Protein AF-A0A7K1A2J9-F1 (afdb_monomer_lite)

Radius of gyration: 20.92 Å; chains: 1; bounding box: 51×33×41 Å

pLDDT: mean 82.87, std 16.27, range [38.88, 98.75]

Structure (mmCIF, N/CA/C/O backbone):
data_AF-A0A7K1A2J9-F1
#
_entry.id   AF-A0A7K1A2J9-F1
#
loop_
_atom_site.group_PDB
_atom_site.id
_atom_site.type_symbol
_atom_site.label_atom_id
_atom_site.label_alt_id
_atom_site.label_comp_id
_atom_site.label_asym_id
_ato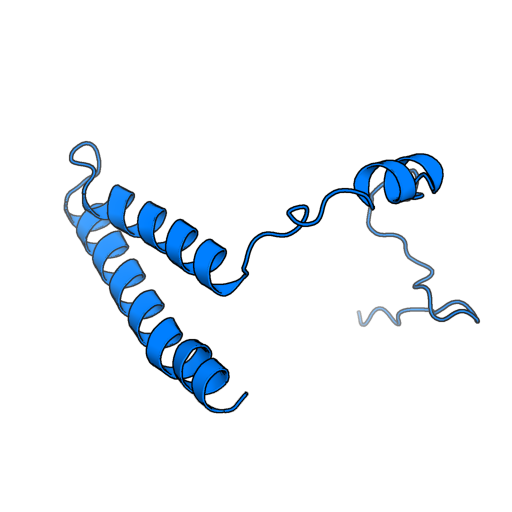m_site.label_entity_id
_atom_site.label_seq_id
_atom_site.pdbx_PDB_ins_code
_atom_site.Cartn_x
_atom_site.Cartn_y
_atom_site.Cartn_z
_atom_site.occupancy
_atom_site.B_iso_or_equiv
_atom_site.auth_seq_id
_atom_site.auth_comp_id
_atom_site.auth_asym_id
_atom_site.auth_atom_id
_atom_site.pdbx_PDB_model_num
ATOM 1 N N . MET A 1 1 ? 32.789 9.045 11.241 1.00 38.88 1 MET A N 1
ATOM 2 C CA . MET A 1 1 ? 33.680 8.302 10.332 1.00 38.88 1 MET A CA 1
ATOM 3 C C . MET A 1 1 ? 33.019 8.310 8.974 1.00 38.88 1 MET A C 1
ATOM 5 O O . MET A 1 1 ? 31.962 7.713 8.841 1.00 38.88 1 MET A O 1
ATOM 9 N N . SER A 1 2 ? 33.564 9.072 8.032 1.00 42.12 2 SER A N 1
ATOM 10 C CA . SER A 1 2 ? 33.125 9.049 6.637 1.00 42.12 2 SER A CA 1
ATOM 11 C C . SER A 1 2 ? 33.833 7.873 5.969 1.00 42.12 2 SER A C 1
ATOM 13 O O . SER A 1 2 ? 35.060 7.846 5.987 1.00 42.12 2 SER A O 1
ATOM 15 N N . ALA A 1 3 ? 33.092 6.885 5.472 1.00 50.06 3 ALA A N 1
ATOM 16 C CA . ALA A 1 3 ? 33.666 5.831 4.643 1.00 50.06 3 ALA A CA 1
ATOM 17 C C . ALA A 1 3 ? 33.801 6.384 3.217 1.00 50.06 3 ALA A C 1
ATOM 19 O O . ALA A 1 3 ? 32.799 6.746 2.598 1.00 50.06 3 ALA A O 1
ATOM 20 N N . GLU A 1 4 ? 35.033 6.535 2.730 1.00 54.12 4 GLU A N 1
ATOM 21 C CA . GLU A 1 4 ? 35.288 6.790 1.312 1.00 54.12 4 GLU A CA 1
ATOM 22 C C . GLU A 1 4 ? 35.052 5.484 0.553 1.00 54.12 4 GLU A C 1
ATOM 24 O O . GLU A 1 4 ? 35.711 4.481 0.812 1.00 54.12 4 GLU A O 1
ATOM 29 N N . ILE A 1 5 ? 34.084 5.489 -0.364 1.00 57.06 5 ILE A N 1
ATOM 30 C CA . ILE A 1 5 ? 33.822 4.349 -1.244 1.00 57.06 5 ILE A CA 1
ATOM 31 C C . ILE A 1 5 ? 34.971 4.287 -2.251 1.00 57.06 5 ILE A C 1
ATOM 33 O O . ILE A 1 5 ? 35.056 5.123 -3.153 1.00 57.06 5 ILE A O 1
ATOM 37 N N . VAL A 1 6 ? 35.859 3.309 -2.088 1.00 55.00 6 VAL A N 1
ATOM 38 C CA . VAL A 1 6 ? 36.894 2.998 -3.076 1.00 55.00 6 VAL A CA 1
ATOM 39 C C . VAL A 1 6 ? 36.215 2.297 -4.254 1.00 55.00 6 VAL A C 1
ATOM 41 O O . VAL A 1 6 ? 35.581 1.253 -4.097 1.00 55.00 6 VAL A O 1
ATOM 44 N N . LEU A 1 7 ? 36.282 2.919 -5.431 1.00 54.19 7 LEU A N 1
ATOM 45 C CA . LEU A 1 7 ? 35.766 2.361 -6.679 1.00 54.19 7 LEU A CA 1
ATOM 46 C C . LEU A 1 7 ? 36.914 1.693 -7.445 1.00 54.19 7 LEU A C 1
ATOM 48 O O . LEU A 1 7 ? 37.969 2.301 -7.630 1.00 54.19 7 LEU A O 1
ATOM 52 N N . SER A 1 8 ? 36.675 0.477 -7.934 1.00 60.56 8 SER A N 1
ATOM 53 C CA . SER A 1 8 ? 37.529 -0.199 -8.917 1.00 60.56 8 SER A CA 1
ATOM 54 C C . SER A 1 8 ? 37.604 0.615 -10.227 1.00 60.56 8 SER A C 1
ATOM 56 O O . SER A 1 8 ? 36.676 1.381 -10.513 1.00 60.56 8 SER A O 1
ATOM 58 N N . PRO A 1 9 ? 38.659 0.468 -11.058 1.00 63.75 9 PRO A N 1
ATOM 59 C CA . PRO A 1 9 ? 38.780 1.113 -12.376 1.00 63.75 9 PRO A CA 1
ATOM 60 C C . PRO A 1 9 ? 37.563 0.949 -13.307 1.00 63.75 9 PRO A C 1
ATOM 62 O O . PRO A 1 9 ? 37.347 1.809 -14.158 1.00 63.75 9 PRO A O 1
ATOM 65 N N . ASP A 1 10 ? 36.744 -0.088 -13.109 1.00 71.69 10 ASP A N 1
ATOM 66 C CA . ASP A 1 10 ? 35.504 -0.326 -13.867 1.00 71.69 10 ASP A CA 1
ATOM 67 C C . ASP A 1 10 ? 34.249 0.301 -13.217 1.00 71.69 10 ASP A C 1
ATOM 69 O O . ASP A 1 10 ? 33.122 0.073 -13.656 1.00 71.69 10 ASP A O 1
ATOM 73 N N . GLY A 1 11 ? 34.415 1.097 -12.155 1.00 61.03 11 GLY A N 1
ATOM 74 C CA . GLY A 1 11 ? 33.331 1.799 -11.457 1.00 61.03 11 GLY A CA 1
ATOM 75 C C . GLY A 1 11 ? 32.519 0.934 -10.487 1.00 61.03 11 GLY A C 1
ATOM 76 O O . GLY A 1 11 ? 31.486 1.383 -9.990 1.00 61.03 11 GLY A O 1
ATOM 77 N N . VAL A 1 12 ? 32.970 -0.289 -10.205 1.00 60.72 12 VAL A N 1
ATOM 78 C CA . VAL A 1 12 ? 32.333 -1.195 -9.239 1.00 60.72 12 VAL A CA 1
ATOM 79 C C . VAL A 1 12 ? 32.861 -0.887 -7.828 1.00 60.72 12 VAL A C 1
ATOM 81 O O . VAL A 1 12 ? 34.081 -0.813 -7.660 1.00 60.72 12 VAL A O 1
ATOM 84 N N . PRO A 1 13 ? 31.993 -0.690 -6.816 1.00 57.25 13 PRO A N 1
ATOM 85 C CA . PRO A 1 13 ? 32.420 -0.544 -5.423 1.00 57.25 13 PRO A CA 1
ATOM 86 C C . PRO A 1 13 ? 33.247 -1.752 -4.966 1.00 57.25 13 PRO A C 1
ATOM 88 O O . PRO A 1 13 ? 32.827 -2.887 -5.184 1.00 57.25 13 PRO A O 1
ATOM 91 N N . GLU A 1 14 ? 34.407 -1.517 -4.344 1.00 56.94 14 GLU A N 1
ATOM 92 C CA . GLU A 1 14 ? 35.260 -2.604 -3.833 1.00 56.94 14 GLU A CA 1
ATOM 93 C C . GLU A 1 14 ? 34.682 -3.291 -2.589 1.00 56.94 14 GLU A C 1
ATOM 95 O O . GLU A 1 14 ? 35.020 -4.443 -2.328 1.00 56.94 14 GLU A O 1
ATOM 100 N N . GLU A 1 15 ? 33.793 -2.627 -1.845 1.00 57.78 15 GLU A N 1
ATOM 101 C CA . GLU A 1 15 ? 33.027 -3.264 -0.772 1.00 57.78 15 GLU A CA 1
ATOM 102 C C . GLU A 1 15 ? 31.754 -3.898 -1.358 1.00 57.78 15 GLU A C 1
ATOM 104 O O . GLU A 1 15 ? 30.808 -3.175 -1.703 1.00 57.78 15 GLU A O 1
ATOM 109 N N . PRO A 1 16 ? 31.700 -5.236 -1.510 1.00 56.09 16 PRO A N 1
ATOM 110 C CA . PRO A 1 16 ? 30.477 -5.907 -1.903 1.00 56.09 16 PRO A CA 1
ATOM 111 C C . PRO A 1 16 ? 29.440 -5.697 -0.798 1.00 56.09 16 PRO A C 1
ATOM 113 O O . PRO A 1 16 ? 29.751 -5.718 0.391 1.00 56.09 16 PRO A O 1
ATOM 116 N N . PHE A 1 17 ? 28.176 -5.525 -1.182 1.00 59.38 17 PHE A N 1
ATOM 117 C CA . PHE A 1 17 ? 27.069 -5.784 -0.263 1.00 59.38 17 PHE A CA 1
ATOM 118 C C . PHE A 1 17 ? 27.313 -7.142 0.429 1.00 59.38 17 PHE A C 1
ATOM 120 O O . PHE A 1 17 ? 27.818 -8.040 -0.240 1.00 59.38 17 PHE A O 1
ATOM 127 N N . ASP A 1 18 ? 26.953 -7.276 1.714 1.00 61.59 18 ASP A N 1
ATOM 128 C CA . ASP A 1 18 ? 27.174 -8.404 2.663 1.00 61.59 18 ASP A CA 1
ATOM 129 C C . ASP A 1 18 ? 26.615 -9.793 2.227 1.00 61.59 18 ASP A C 1
ATOM 131 O O . ASP A 1 18 ? 26.177 -10.620 3.027 1.00 61.59 18 ASP A O 1
ATOM 135 N N . VAL A 1 19 ? 26.568 -10.066 0.929 1.00 61.50 19 VAL A N 1
ATOM 136 C CA . VAL A 1 19 ? 26.151 -11.309 0.296 1.00 61.50 19 VAL A CA 1
ATOM 137 C C . VAL A 1 19 ? 27.428 -11.996 -0.186 1.00 61.50 19 VAL A C 1
ATOM 139 O O . VAL A 1 19 ? 27.899 -11.757 -1.295 1.00 61.50 19 VAL A O 1
ATOM 142 N N . GLU A 1 20 ? 28.032 -12.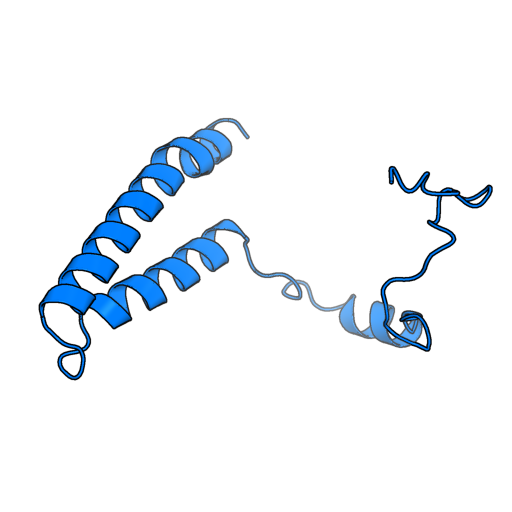806 0.682 1.00 66.06 20 GLU A N 1
ATOM 143 C CA . GLU A 1 20 ? 29.146 -13.687 0.321 1.00 66.06 20 GLU A CA 1
ATOM 144 C C . GLU A 1 20 ? 28.605 -15.069 -0.085 1.00 66.06 20 GLU A C 1
ATOM 146 O O . GLU A 1 20 ? 27.926 -15.717 0.721 1.00 66.06 20 GLU A O 1
ATOM 151 N N . PRO A 1 21 ? 28.906 -15.570 -1.299 1.00 67.12 21 PRO A N 1
ATOM 152 C CA . PRO A 1 21 ? 29.640 -14.928 -2.396 1.00 67.12 21 PRO A CA 1
ATOM 153 C C . PRO A 1 21 ? 28.784 -13.902 -3.173 1.00 67.12 21 PRO A C 1
ATOM 155 O O . PRO A 1 21 ? 27.554 -14.024 -3.183 1.00 67.12 21 PRO A O 1
ATOM 158 N N . PRO A 1 22 ? 29.416 -12.926 -3.861 1.00 68.56 22 PRO A N 1
ATOM 159 C CA . PRO A 1 22 ? 28.705 -11.912 -4.635 1.00 68.56 22 PRO A CA 1
ATOM 160 C C . PRO A 1 22 ? 27.776 -12.574 -5.651 1.00 68.56 22 PRO A C 1
ATOM 162 O O . PRO A 1 22 ? 28.142 -13.560 -6.294 1.00 68.56 22 PRO A O 1
ATOM 165 N N . TYR A 1 23 ? 26.571 -12.025 -5.809 1.00 78.44 23 TYR A N 1
ATOM 166 C CA . TYR A 1 23 ? 25.644 -12.497 -6.831 1.00 78.44 23 TYR A CA 1
ATOM 167 C C . TYR A 1 23 ? 26.271 -12.298 -8.216 1.00 78.44 23 TYR A C 1
ATOM 169 O O . TYR A 1 23 ? 26.384 -11.175 -8.704 1.00 78.44 23 TYR A O 1
ATOM 177 N N . VAL A 1 24 ? 26.675 -13.404 -8.839 1.00 80.00 24 VAL A N 1
ATOM 178 C CA . VAL A 1 24 ? 27.098 -13.459 -10.237 1.00 80.00 24 VAL A CA 1
ATOM 179 C C . VAL A 1 24 ? 25.888 -13.943 -11.034 1.00 80.00 24 VAL A C 1
ATOM 181 O O . VAL A 1 24 ? 25.460 -15.083 -10.831 1.00 80.00 24 VAL A O 1
ATOM 184 N N . PRO A 1 25 ? 25.289 -13.099 -11.894 1.00 78.50 25 PRO A N 1
ATOM 185 C CA . PRO A 1 25 ? 24.201 -13.538 -12.751 1.00 78.50 25 PRO A CA 1
ATOM 18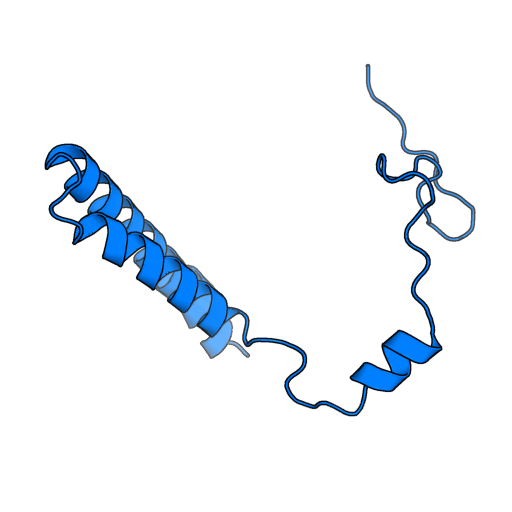6 C C . PRO A 1 25 ? 24.686 -14.663 -13.668 1.00 78.50 25 PRO A C 1
ATOM 188 O O . PRO A 1 25 ? 25.736 -14.550 -14.292 1.00 78.50 25 PRO A O 1
ATOM 191 N N . ASP A 1 26 ? 23.913 -15.740 -13.764 1.00 87.81 26 ASP A N 1
ATOM 192 C CA . ASP A 1 26 ? 24.121 -16.746 -14.800 1.00 87.81 26 ASP A CA 1
ATOM 193 C C . ASP A 1 26 ? 23.575 -16.205 -16.129 1.00 87.81 26 ASP A C 1
ATOM 195 O O . ASP A 1 26 ? 22.364 -16.022 -16.287 1.00 87.81 26 ASP A O 1
ATOM 199 N N . ASP A 1 27 ? 24.467 -15.950 -17.086 1.00 85.94 27 ASP A N 1
ATOM 200 C CA . ASP A 1 27 ? 24.117 -15.449 -18.418 1.00 85.94 27 ASP A CA 1
ATOM 201 C C . ASP A 1 27 ? 23.108 -16.362 -19.131 1.00 85.94 27 ASP A C 1
ATOM 203 O O . ASP A 1 27 ? 22.215 -15.880 -19.835 1.00 85.94 27 ASP A O 1
ATOM 207 N N . ALA A 1 28 ? 23.187 -17.681 -18.914 1.00 86.62 28 ALA A N 1
ATOM 208 C CA . ALA A 1 28 ? 22.232 -18.624 -19.485 1.00 86.62 28 ALA A CA 1
ATOM 209 C C . ALA A 1 28 ? 20.840 -18.468 -18.853 1.00 86.62 28 ALA A C 1
ATOM 211 O O . ALA A 1 28 ? 19.828 -18.533 -19.556 1.00 86.62 28 ALA A O 1
ATOM 212 N N . ALA A 1 29 ? 20.775 -18.210 -17.544 1.00 84.25 29 ALA A N 1
ATOM 213 C CA . ALA A 1 29 ? 19.529 -17.921 -16.844 1.00 84.25 29 ALA A CA 1
ATOM 214 C C . ALA A 1 29 ? 18.918 -16.579 -17.281 1.00 84.25 29 ALA A C 1
ATOM 216 O O . ALA A 1 29 ? 17.701 -16.502 -17.472 1.00 84.25 29 ALA A O 1
ATOM 217 N N . LEU A 1 30 ? 19.740 -15.544 -17.499 1.00 83.62 30 LEU A N 1
ATOM 218 C CA . LEU A 1 30 ? 19.288 -14.247 -18.019 1.00 83.62 30 LEU A CA 1
ATOM 219 C C . LEU A 1 30 ? 18.720 -14.371 -19.439 1.00 83.62 30 LEU A C 1
ATOM 221 O O . LEU A 1 30 ? 17.612 -13.899 -19.702 1.00 83.62 30 LEU A O 1
ATOM 225 N N . ALA A 1 31 ? 19.416 -15.077 -20.332 1.00 86.56 31 ALA A N 1
ATOM 226 C CA . ALA A 1 31 ? 18.930 -15.345 -21.685 1.00 86.56 31 ALA A CA 1
ATOM 227 C C . ALA A 1 31 ? 17.636 -16.183 -21.677 1.00 86.56 31 ALA A C 1
ATOM 229 O O . ALA A 1 31 ? 16.727 -15.960 -22.480 1.00 86.56 31 ALA A O 1
ATOM 230 N N . ALA A 1 32 ? 17.506 -17.129 -20.739 1.00 86.75 32 ALA A N 1
ATOM 231 C CA . ALA A 1 32 ? 16.321 -17.976 -20.619 1.00 86.75 32 ALA A CA 1
ATOM 232 C C . ALA A 1 32 ? 15.059 -17.197 -20.229 1.00 86.75 32 ALA A C 1
ATOM 234 O O . ALA A 1 32 ? 13.959 -17.581 -20.646 1.00 86.75 32 ALA A O 1
ATOM 235 N N . VAL A 1 33 ? 15.201 -16.119 -19.451 1.00 84.44 33 VAL A N 1
ATOM 236 C CA . VAL A 1 33 ? 14.084 -15.214 -19.171 1.00 84.44 33 VAL A CA 1
ATOM 237 C C . VAL A 1 33 ? 13.868 -14.212 -20.305 1.00 84.44 33 VAL A C 1
ATOM 239 O O . VAL A 1 33 ? 12.751 -13.730 -20.463 1.00 84.44 33 VAL A O 1
ATOM 242 N N . GLU A 1 34 ? 14.869 -13.956 -21.154 1.00 86.00 34 GLU A N 1
ATOM 243 C CA . GLU A 1 34 ? 14.810 -12.917 -22.187 1.00 86.00 34 GLU A CA 1
ATOM 244 C C . GLU A 1 34 ? 13.653 -13.037 -23.178 1.00 86.00 34 GLU A C 1
ATOM 246 O O . GLU A 1 34 ? 13.075 -12.041 -23.609 1.00 86.00 34 GLU A O 1
ATOM 251 N N . LYS A 1 35 ? 13.239 -14.270 -23.443 1.00 86.06 35 LYS A N 1
ATOM 252 C CA . LYS A 1 35 ? 12.112 -14.595 -24.318 1.00 86.06 35 LYS A CA 1
ATOM 253 C C . LYS A 1 35 ? 10.730 -14.180 -23.796 1.00 86.06 35 LYS A C 1
ATOM 255 O O . LYS A 1 35 ? 9.768 -14.290 -24.549 1.00 86.06 35 LYS A O 1
ATOM 260 N N . TYR A 1 36 ? 10.593 -13.819 -22.520 1.00 87.44 36 TYR A N 1
ATOM 261 C CA . TYR A 1 36 ? 9.304 -13.428 -21.950 1.00 87.44 36 TYR A CA 1
ATOM 262 C C . TYR A 1 36 ? 9.138 -11.907 -22.048 1.00 87.44 36 TYR A C 1
ATOM 264 O O . TYR A 1 36 ? 9.973 -11.146 -21.556 1.00 87.44 36 TYR A O 1
ATOM 272 N N . ASP A 1 37 ? 8.054 -11.454 -22.666 1.00 83.62 37 ASP A N 1
ATOM 273 C CA . ASP A 1 37 ? 7.756 -10.022 -22.794 1.00 83.62 37 ASP A CA 1
ATOM 274 C C . ASP A 1 37 ? 7.200 -9.423 -21.485 1.00 83.62 37 ASP A C 1
ATOM 276 O O . ASP A 1 37 ? 7.278 -8.218 -21.257 1.00 83.62 37 ASP A O 1
ATOM 280 N N . ASP A 1 38 ? 6.688 -10.263 -20.582 1.00 85.75 38 ASP A N 1
ATOM 281 C CA . ASP A 1 38 ? 6.012 -9.913 -19.327 1.00 85.75 38 ASP A CA 1
ATOM 282 C C . ASP A 1 38 ? 6.871 -10.144 -18.069 1.00 85.75 38 ASP A C 1
ATOM 284 O O . ASP A 1 38 ? 6.360 -10.232 -16.952 1.00 85.75 38 ASP A O 1
ATOM 288 N N . ARG A 1 39 ? 8.200 -10.194 -18.222 1.00 86.69 39 ARG A N 1
ATOM 289 C CA . ARG A 1 39 ? 9.142 -10.345 -17.092 1.00 86.69 39 ARG A CA 1
ATOM 290 C C . ARG A 1 39 ? 9.051 -9.239 -16.051 1.00 86.69 39 ARG A C 1
ATOM 292 O O . ARG A 1 39 ? 9.452 -9.440 -14.906 1.00 86.69 39 ARG A O 1
ATOM 299 N N . PHE A 1 40 ? 8.613 -8.057 -16.471 1.00 87.44 40 PHE A N 1
ATOM 300 C CA . PHE A 1 40 ? 8.542 -6.875 -15.630 1.00 87.44 40 PHE A CA 1
ATOM 301 C C . PHE A 1 40 ? 7.094 -6.451 -15.464 1.00 87.44 40 PHE A C 1
ATOM 303 O O . PHE A 1 40 ? 6.323 -6.387 -16.420 1.00 87.44 40 PHE A O 1
ATOM 310 N N . LEU A 1 41 ? 6.740 -6.121 -14.229 1.00 88.44 41 LEU A N 1
ATOM 311 C CA . LEU A 1 41 ? 5.448 -5.530 -13.936 1.00 88.44 41 LEU A CA 1
ATOM 312 C C . LEU A 1 41 ? 5.494 -4.032 -14.228 1.00 88.44 41 LEU A C 1
ATOM 314 O O . LEU A 1 41 ? 6.489 -3.361 -13.944 1.00 88.44 41 LEU A O 1
ATOM 318 N N . ASP A 1 42 ? 4.380 -3.499 -14.729 1.00 90.62 42 ASP A N 1
ATOM 319 C CA . ASP A 1 42 ? 4.196 -2.056 -14.827 1.00 90.62 42 ASP A CA 1
ATOM 320 C C . ASP A 1 42 ? 4.340 -1.432 -13.432 1.00 90.62 42 ASP A C 1
ATOM 322 O O . ASP A 1 42 ? 3.754 -1.894 -12.440 1.00 90.62 42 ASP A O 1
ATOM 326 N N . ARG A 1 43 ? 5.187 -0.407 -13.336 1.00 90.19 43 ARG A N 1
ATOM 327 C CA . ARG A 1 43 ? 5.571 0.183 -12.055 1.00 90.19 43 ARG A CA 1
ATOM 328 C C . ARG A 1 43 ? 4.384 0.874 -11.395 1.00 90.19 43 ARG A C 1
ATOM 330 O O . ARG A 1 43 ? 4.232 0.799 -10.174 1.00 90.19 43 ARG A O 1
ATOM 337 N N . GLU A 1 44 ? 3.570 1.569 -12.173 1.00 92.31 44 GLU A N 1
ATOM 338 C CA . GLU A 1 44 ? 2.405 2.304 -11.711 1.00 92.31 44 GLU A CA 1
ATOM 339 C C . GLU A 1 44 ? 1.294 1.342 -11.265 1.00 92.31 44 GLU A C 1
ATOM 341 O O . GLU A 1 44 ? 0.739 1.516 -10.179 1.00 92.31 44 GLU A O 1
ATOM 346 N N . VAL A 1 45 ? 1.053 0.260 -12.009 1.00 92.00 45 VAL A N 1
ATOM 347 C CA . VAL A 1 45 ? 0.141 -0.820 -11.599 1.00 92.00 45 VAL A CA 1
ATOM 348 C C . VAL A 1 45 ? 0.639 -1.502 -10.328 1.00 92.00 45 VAL A C 1
ATOM 350 O O . VAL A 1 45 ? -0.147 -1.730 -9.408 1.00 92.00 45 VAL A O 1
ATOM 353 N N . SER A 1 46 ? 1.937 -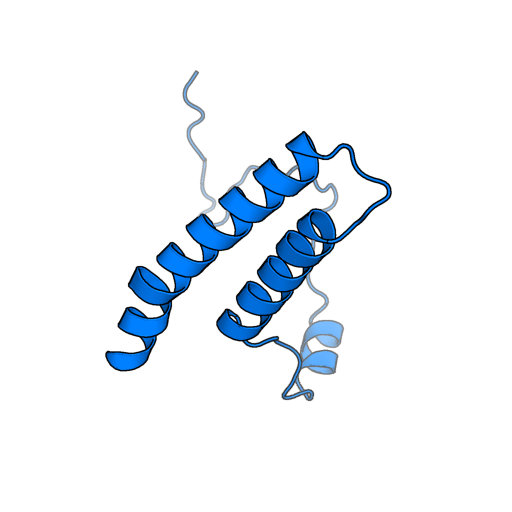1.794 -10.227 1.00 94.31 46 SER A N 1
ATOM 354 C CA . SER A 1 46 ? 2.528 -2.395 -9.023 1.00 94.31 46 SER A CA 1
ATOM 355 C C . SER A 1 46 ? 2.343 -1.499 -7.796 1.00 94.31 46 SER A C 1
ATOM 357 O O . SER A 1 46 ? 2.006 -1.977 -6.713 1.00 94.31 46 SER A O 1
ATOM 359 N N . TRP A 1 47 ? 2.483 -0.184 -7.971 1.00 94.31 47 TRP A N 1
ATOM 360 C CA . TRP A 1 47 ? 2.240 0.795 -6.913 1.00 94.31 47 TRP A CA 1
ATOM 361 C C . TRP A 1 47 ? 0.761 0.838 -6.486 1.00 94.31 47 TRP A C 1
ATOM 363 O O . TRP A 1 47 ? 0.459 0.900 -5.290 1.00 94.31 47 TRP A O 1
ATOM 373 N N . LEU A 1 48 ? -0.177 0.744 -7.436 1.00 95.50 48 LEU A N 1
ATOM 374 C CA . LEU A 1 48 ? -1.609 0.651 -7.130 1.00 95.50 48 LEU A CA 1
ATOM 375 C C . LEU A 1 48 ? -1.947 -0.650 -6.390 1.00 95.50 48 LEU A C 1
ATOM 377 O O . LEU A 1 48 ? -2.706 -0.625 -5.425 1.00 95.50 48 LEU A O 1
ATOM 381 N N . ARG A 1 49 ? -1.347 -1.780 -6.784 1.00 96.75 49 ARG A N 1
ATOM 382 C CA . ARG A 1 49 ? -1.506 -3.067 -6.084 1.00 96.75 49 ARG A CA 1
ATOM 383 C C . ARG A 1 49 ? -0.990 -3.005 -4.652 1.00 96.75 49 ARG A C 1
ATOM 385 O O . ARG A 1 49 ? -1.624 -3.564 -3.764 1.00 96.75 49 ARG A O 1
ATOM 392 N N . PHE A 1 50 ? 0.115 -2.303 -4.417 1.00 96.62 50 PHE A N 1
ATOM 393 C CA . PHE A 1 50 ? 0.592 -2.035 -3.064 1.00 96.62 50 PHE A CA 1
ATOM 394 C C . PHE A 1 50 ? -0.440 -1.235 -2.254 1.00 96.62 50 PHE A C 1
ATOM 396 O O . PHE A 1 50 ? -0.805 -1.651 -1.156 1.00 96.62 50 PHE A O 1
ATOM 403 N N . ASN A 1 51 ? -0.990 -0.149 -2.806 1.00 97.62 51 ASN A N 1
ATOM 404 C CA . ASN A 1 51 ? -2.005 0.646 -2.103 1.00 97.62 51 ASN A CA 1
ATOM 405 C C . ASN A 1 51 ? -3.317 -0.098 -1.870 1.00 97.62 51 ASN A C 1
ATOM 407 O O . ASN A 1 51 ? -3.952 0.110 -0.840 1.00 97.62 51 ASN A O 1
ATOM 411 N N . GLN A 1 52 ? -3.683 -1.019 -2.760 1.00 98.31 52 GLN A N 1
ATOM 412 C CA . GLN A 1 52 ? -4.801 -1.925 -2.526 1.00 98.31 52 GLN A CA 1
ATOM 413 C C . GLN A 1 52 ? -4.595 -2.747 -1.245 1.00 98.31 52 GLN A C 1
ATOM 415 O O . GLN A 1 52 ? -5.527 -2.883 -0.461 1.00 98.31 52 GLN A O 1
ATOM 420 N N . ARG A 1 53 ? -3.375 -3.235 -0.978 1.00 98.38 53 ARG A N 1
ATOM 421 C CA . ARG A 1 53 ? -3.072 -3.955 0.273 1.00 98.38 53 ARG A CA 1
ATOM 422 C C . ARG A 1 53 ? -3.146 -3.055 1.504 1.00 98.38 53 ARG A C 1
ATOM 424 O O . ARG A 1 53 ? -3.593 -3.500 2.553 1.00 98.38 53 ARG A O 1
ATOM 431 N N . VAL A 1 54 ? -2.762 -1.785 1.382 1.00 98.38 54 VAL A N 1
ATOM 432 C CA . VAL A 1 54 ? -2.933 -0.803 2.469 1.00 98.38 54 VAL A CA 1
ATOM 433 C C . VAL A 1 54 ? -4.418 -0.580 2.773 1.00 98.38 54 VAL A C 1
ATOM 435 O O . VAL A 1 54 ? -4.802 -0.531 3.940 1.00 98.38 54 VAL A O 1
ATOM 438 N N . LEU A 1 55 ? -5.261 -0.488 1.741 1.00 98.56 55 LEU A N 1
ATOM 439 C CA . LEU A 1 55 ? -6.709 -0.349 1.905 1.00 98.56 55 LEU A CA 1
ATOM 440 C C . LEU A 1 55 ? -7.340 -1.593 2.544 1.00 98.56 55 LEU A C 1
ATOM 442 O O . LEU A 1 55 ? -8.164 -1.458 3.443 1.00 98.56 55 LEU A O 1
ATOM 446 N N . GLU A 1 56 ? -6.912 -2.792 2.146 1.00 98.62 56 GLU A N 1
ATOM 447 C CA . GLU A 1 56 ? -7.374 -4.049 2.753 1.00 98.62 56 GLU A CA 1
ATOM 448 C C . GLU A 1 56 ? -7.129 -4.078 4.274 1.00 98.62 56 GLU A C 1
ATOM 450 O O . GLU A 1 56 ? -7.995 -4.525 5.025 1.00 98.62 56 GLU A O 1
ATOM 455 N N . LEU A 1 57 ? -6.009 -3.522 4.756 1.00 98.56 57 LEU A N 1
ATOM 456 C CA . LEU A 1 57 ? -5.746 -3.377 6.196 1.00 98.56 57 LEU A CA 1
ATOM 457 C C . LEU A 1 57 ? -6.699 -2.379 6.877 1.00 98.56 57 LEU A C 1
ATOM 459 O O . LEU A 1 57 ? -7.057 -2.551 8.037 1.00 98.56 57 LEU A O 1
ATOM 463 N N . ALA A 1 58 ? -7.166 -1.343 6.181 1.00 98.50 58 ALA A N 1
ATOM 464 C CA . ALA A 1 58 ? -8.200 -0.457 6.724 1.00 98.50 58 ALA A CA 1
ATOM 465 C C . ALA A 1 58 ? -9.579 -1.152 6.819 1.00 98.50 58 ALA A C 1
ATOM 467 O O . ALA A 1 58 ? -10.404 -0.841 7.691 1.00 98.50 58 ALA A O 1
ATOM 468 N N . GLU A 1 59 ? -9.845 -2.111 5.934 1.00 98.44 59 GLU A N 1
ATOM 469 C CA . GLU A 1 59 ? -11.098 -2.869 5.877 1.00 98.44 59 GLU A CA 1
ATOM 470 C C . GLU A 1 59 ? -11.138 -4.059 6.848 1.00 98.44 59 GLU A C 1
ATOM 472 O O . GLU A 1 59 ? -12.228 -4.467 7.265 1.00 98.44 59 GLU A O 1
ATOM 477 N N . ASP A 1 60 ? -9.976 -4.569 7.262 1.00 98.56 60 ASP A N 1
ATOM 478 C CA . ASP A 1 60 ? -9.852 -5.714 8.161 1.00 98.56 60 ASP A CA 1
ATOM 479 C C . ASP A 1 60 ? -10.473 -5.443 9.540 1.00 98.56 60 ASP A C 1
ATOM 481 O O . ASP A 1 60 ? -9.971 -4.667 10.353 1.00 98.56 60 ASP A O 1
ATOM 485 N N . ARG A 1 61 ? -11.585 -6.127 9.828 1.00 98.25 61 ARG A N 1
ATOM 486 C CA . ARG A 1 61 ? -12.334 -6.002 11.088 1.00 98.25 61 ARG A CA 1
ATOM 487 C C . ARG A 1 61 ? -11.660 -6.692 12.273 1.00 98.25 61 ARG A C 1
ATOM 489 O O . ARG A 1 61 ? -12.132 -6.513 13.393 1.00 98.25 61 ARG A O 1
ATOM 496 N N . THR A 1 62 ? -10.615 -7.485 12.041 1.00 98.56 62 THR A N 1
ATOM 497 C CA . THR A 1 62 ? -9.822 -8.108 13.107 1.00 98.56 62 THR A CA 1
ATOM 498 C C . THR A 1 62 ? -8.839 -7.122 13.737 1.00 98.56 62 THR A C 1
ATOM 500 O O . THR A 1 62 ? -8.423 -7.324 14.878 1.00 98.56 62 THR A O 1
ATOM 503 N N . LEU A 1 63 ? -8.533 -6.017 13.046 1.00 98.44 63 LEU A N 1
ATOM 504 C CA . LEU A 1 63 ? -7.694 -4.946 13.566 1.00 98.44 63 LEU A CA 1
ATOM 505 C C . LEU A 1 63 ? -8.490 -3.977 14.458 1.00 98.44 63 LEU A C 1
ATOM 507 O O . LEU A 1 63 ? -9.656 -3.665 14.171 1.00 98.44 63 LEU A O 1
ATOM 511 N N . PRO A 1 64 ? -7.868 -3.431 15.521 1.00 98.56 64 PRO A N 1
ATOM 512 C CA . PRO A 1 64 ? -8.447 -2.354 16.310 1.00 98.56 64 PRO A CA 1
ATOM 513 C C . PRO A 1 64 ? -8.905 -1.179 15.438 1.00 98.56 64 PRO A C 1
ATOM 515 O O . PRO A 1 64 ? -8.238 -0.785 14.479 1.00 98.56 64 PRO A O 1
ATOM 518 N N . LEU A 1 65 ? -10.029 -0.555 15.806 1.00 98.31 65 LEU A N 1
ATOM 519 C CA . LEU A 1 65 ? -10.645 0.512 15.007 1.00 98.31 65 LEU A CA 1
ATOM 520 C C . LEU A 1 65 ? -9.670 1.652 14.671 1.00 98.31 65 LEU A C 1
ATOM 522 O O . LEU A 1 65 ? -9.670 2.150 13.549 1.00 98.31 65 LEU A O 1
ATOM 526 N N . LEU A 1 66 ? -8.830 2.055 15.625 1.00 98.56 66 LEU A N 1
ATOM 527 C CA . LEU A 1 66 ? -7.892 3.157 15.415 1.00 98.56 66 LEU A CA 1
ATOM 528 C C . LEU A 1 66 ? -6.756 2.789 14.447 1.00 98.56 66 LEU A C 1
ATOM 530 O O . LEU A 1 66 ? -6.305 3.644 13.687 1.00 98.56 66 LEU A O 1
ATOM 534 N N . GLU A 1 67 ? -6.329 1.526 14.421 1.00 98.56 67 GLU A N 1
ATOM 535 C CA . GLU A 1 67 ? -5.335 1.047 13.454 1.00 98.56 67 GLU A CA 1
ATOM 536 C C . GLU A 1 67 ? -5.901 1.067 12.036 1.00 98.56 67 GLU A C 1
ATOM 538 O O . GLU A 1 67 ? -5.242 1.540 11.113 1.00 98.56 67 GLU A O 1
ATOM 543 N N . ARG A 1 68 ? -7.167 0.678 11.873 1.00 98.75 68 ARG A N 1
ATOM 544 C CA . ARG A 1 68 ? -7.872 0.763 10.590 1.00 98.75 68 ARG A CA 1
ATOM 545 C C . ARG A 1 68 ? -7.992 2.200 10.087 1.00 98.75 68 ARG A C 1
ATOM 547 O O . ARG A 1 68 ? -7.741 2.468 8.916 1.00 98.75 68 ARG A O 1
ATOM 554 N N . VAL A 1 69 ? -8.318 3.144 10.977 1.00 98.50 69 VAL A N 1
ATOM 555 C CA . VAL A 1 69 ? -8.344 4.583 10.649 1.00 98.50 69 VAL A CA 1
ATOM 556 C C . VAL A 1 69 ? -6.955 5.077 10.240 1.00 98.50 69 VAL A C 1
ATOM 558 O O . VAL A 1 69 ? -6.834 5.858 9.297 1.00 98.50 69 VAL A O 1
ATOM 561 N N . ARG A 1 70 ? -5.894 4.593 10.894 1.00 98.56 70 ARG A N 1
ATOM 562 C CA . ARG A 1 70 ? -4.516 4.916 10.512 1.00 98.56 70 ARG A CA 1
ATOM 563 C C . ARG A 1 70 ? -4.175 4.383 9.120 1.00 98.56 70 ARG A C 1
ATOM 565 O O . ARG A 1 70 ? -3.628 5.137 8.322 1.00 98.56 70 ARG A O 1
ATOM 572 N N . PHE A 1 71 ? -4.517 3.133 8.805 1.00 98.69 71 PHE A N 1
ATOM 573 C CA . PHE A 1 71 ? -4.320 2.582 7.460 1.00 98.69 71 PHE A CA 1
ATOM 574 C C . PHE A 1 71 ? -5.122 3.337 6.401 1.00 98.69 71 PHE A C 1
ATOM 576 O O . PHE A 1 71 ? -4.585 3.615 5.331 1.00 98.69 71 PHE A O 1
ATOM 583 N N . LEU A 1 72 ? -6.347 3.766 6.718 1.00 98.50 72 LEU A N 1
ATOM 584 C CA . LEU A 1 72 ? -7.145 4.603 5.824 1.00 98.50 72 LEU A CA 1
ATOM 585 C C . LEU A 1 72 ? -6.456 5.947 5.534 1.00 98.50 72 LEU A C 1
ATOM 587 O O . LEU A 1 72 ? -6.377 6.350 4.378 1.00 98.50 72 LEU A O 1
ATOM 591 N N . ALA A 1 73 ? -5.903 6.607 6.556 1.00 98.50 73 ALA A N 1
ATOM 592 C CA . ALA A 1 73 ? -5.167 7.864 6.393 1.00 98.50 73 ALA A CA 1
ATOM 593 C C . ALA A 1 73 ? -3.862 7.702 5.586 1.00 98.50 73 ALA A C 1
ATOM 595 O O . ALA A 1 73 ? -3.485 8.589 4.814 1.00 98.50 73 ALA A O 1
ATOM 596 N N . ILE A 1 74 ? -3.174 6.564 5.745 1.00 98.44 74 ILE A N 1
ATOM 597 C CA . ILE A 1 74 ? -1.990 6.216 4.945 1.00 98.44 74 ILE A CA 1
ATOM 598 C C . ILE A 1 74 ? -2.398 6.001 3.484 1.00 98.44 74 ILE A C 1
ATOM 600 O O . ILE A 1 74 ? -1.789 6.585 2.592 1.00 98.44 74 ILE A O 1
ATOM 604 N N . PHE A 1 75 ? -3.451 5.216 3.238 1.00 98.38 75 PHE A N 1
ATOM 605 C CA . PHE A 1 75 ? -3.978 4.970 1.897 1.00 98.38 75 PHE A CA 1
ATOM 606 C C . PHE A 1 75 ? -4.323 6.277 1.170 1.00 98.38 75 PHE A C 1
ATOM 608 O O . PHE A 1 75 ? -3.893 6.469 0.035 1.00 98.38 75 PHE A O 1
ATOM 615 N N . THR A 1 76 ? -5.045 7.198 1.820 1.00 97.62 76 THR A N 1
ATOM 616 C CA . THR A 1 76 ? -5.411 8.482 1.200 1.00 97.62 76 THR A CA 1
ATOM 617 C C . THR A 1 76 ? -4.188 9.343 0.894 1.00 97.62 76 THR A C 1
ATOM 619 O O . THR A 1 76 ? -4.079 9.856 -0.214 1.00 97.62 76 THR A O 1
ATOM 622 N N . SER A 1 77 ? -3.233 9.439 1.827 1.00 97.50 77 SER A N 1
ATOM 623 C CA . SER A 1 77 ? -1.999 10.217 1.620 1.00 97.50 77 SER A CA 1
ATOM 624 C C . SER A 1 77 ? -1.181 9.685 0.442 1.00 97.50 77 SER A C 1
ATOM 626 O O . SER A 1 77 ? -0.713 10.448 -0.401 1.00 97.50 77 SER A O 1
ATOM 628 N N . ASN A 1 78 ? -1.045 8.361 0.355 1.00 96.81 78 ASN A N 1
ATOM 629 C CA . ASN A 1 78 ? -0.361 7.721 -0.758 1.00 96.81 78 ASN A CA 1
ATOM 630 C C . ASN A 1 78 ? -1.086 8.007 -2.080 1.00 96.81 78 ASN A C 1
ATOM 632 O O . ASN A 1 78 ? -0.446 8.319 -3.085 1.00 96.81 78 ASN A O 1
ATOM 636 N N . LEU A 1 79 ? -2.417 7.872 -2.101 1.00 95.62 79 LEU A N 1
ATOM 637 C CA . LEU A 1 79 ? -3.224 8.074 -3.303 1.00 95.62 79 LEU A CA 1
ATOM 638 C C . LEU A 1 79 ? -3.066 9.499 -3.850 1.00 95.62 79 LEU A C 1
ATOM 640 O O . LEU A 1 79 ? -2.887 9.669 -5.058 1.00 95.62 79 LEU A O 1
ATOM 644 N N . ASP A 1 80 ? -3.052 10.499 -2.970 1.00 95.38 80 ASP A N 1
ATOM 645 C CA . ASP A 1 80 ? -2.800 11.892 -3.338 1.00 95.38 80 ASP A CA 1
ATOM 646 C C . ASP A 1 80 ? -1.418 12.060 -3.994 1.00 95.38 80 ASP A C 1
ATOM 648 O O . A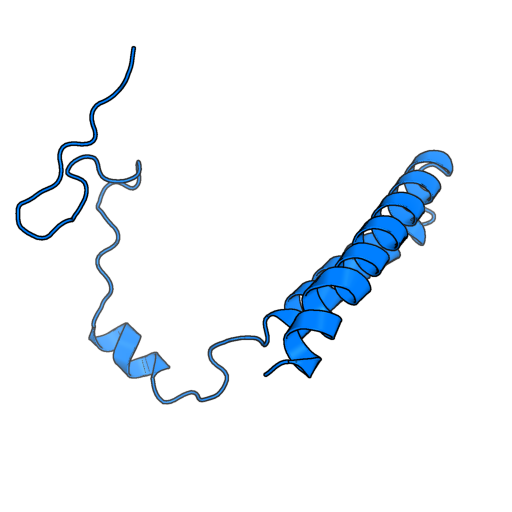SP A 1 80 ? -1.305 12.673 -5.060 1.00 95.38 80 ASP A O 1
ATOM 652 N N . GLU A 1 81 ? -0.366 11.460 -3.423 1.00 93.44 81 GLU A N 1
ATOM 653 C CA . GLU A 1 81 ? 0.983 11.476 -4.007 1.00 93.44 81 GLU A CA 1
ATOM 654 C C . GLU A 1 81 ? 1.007 10.847 -5.409 1.00 93.44 81 GLU A C 1
ATOM 656 O O . GLU A 1 81 ? 1.612 11.393 -6.339 1.00 93.44 81 GLU A O 1
ATOM 661 N N . PHE A 1 82 ? 0.314 9.724 -5.599 1.00 91.75 82 PHE A N 1
ATOM 662 C CA . PHE A 1 82 ? 0.240 9.065 -6.900 1.00 91.75 82 PHE A CA 1
ATOM 663 C C . PHE A 1 82 ? -0.385 9.959 -7.968 1.00 91.75 82 PHE A C 1
ATOM 665 O O . PHE A 1 82 ? 0.164 10.081 -9.067 1.00 91.75 82 PHE A O 1
ATOM 672 N N . PHE A 1 83 ? -1.487 10.639 -7.660 1.00 88.75 83 PHE A N 1
ATOM 673 C CA . PHE A 1 83 ? -2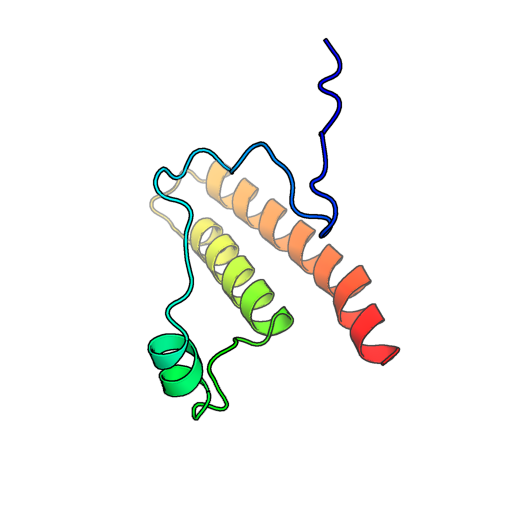.097 11.556 -8.619 1.00 88.75 83 PHE A CA 1
ATOM 674 C C . PHE A 1 83 ? -1.233 12.794 -8.876 1.00 88.75 83 PHE A C 1
ATOM 676 O O . PHE A 1 83 ? -1.062 13.185 -10.034 1.00 88.75 83 PHE A O 1
ATOM 683 N N . MET A 1 84 ? -0.645 13.382 -7.831 1.00 88.56 84 MET A N 1
ATOM 684 C CA . MET A 1 84 ? 0.177 14.587 -7.966 1.00 88.56 84 MET A CA 1
ATOM 685 C C . MET A 1 84 ? 1.483 14.341 -8.725 1.00 88.56 84 MET A C 1
ATOM 687 O O . MET A 1 84 ? 1.873 15.168 -9.546 1.00 88.56 84 MET A O 1
ATOM 691 N N . VAL A 1 85 ? 2.163 13.221 -8.471 1.00 83.56 85 VAL A N 1
ATOM 692 C CA . VAL A 1 85 ? 3.505 12.955 -9.011 1.00 83.56 85 VAL A CA 1
ATOM 693 C C . VAL A 1 85 ? 3.454 12.004 -10.205 1.00 83.56 85 VAL A C 1
ATOM 695 O O . VAL A 1 85 ? 4.013 12.299 -11.263 1.00 83.56 85 VAL A O 1
ATOM 698 N N . ARG A 1 86 ? 2.792 10.850 -10.067 1.00 80.88 86 ARG A N 1
ATOM 699 C CA . ARG A 1 86 ? 2.874 9.762 -11.058 1.00 80.88 86 ARG A CA 1
ATOM 700 C C . ARG A 1 86 ? 1.971 10.013 -12.257 1.00 80.88 86 ARG A C 1
ATOM 702 O O . ARG A 1 86 ? 2.437 9.935 -13.390 1.00 80.88 86 ARG A O 1
ATOM 709 N N . VAL A 1 87 ? 0.711 10.382 -12.030 1.00 78.94 87 VAL A N 1
ATOM 710 C CA . VAL A 1 87 ? -0.228 10.681 -13.128 1.00 78.94 87 VAL A CA 1
ATOM 711 C C . VAL A 1 87 ? 0.181 11.957 -13.867 1.00 78.94 87 VAL A C 1
ATOM 713 O O . VAL A 1 87 ? 0.142 11.997 -15.098 1.00 78.94 87 VAL A O 1
ATOM 716 N N . ALA A 1 88 ? 0.645 12.981 -13.145 1.00 77.69 88 ALA A N 1
ATOM 717 C CA . ALA A 1 88 ? 1.196 14.184 -13.766 1.00 77.69 88 ALA A CA 1
ATOM 718 C C . ALA A 1 88 ? 2.447 13.887 -14.617 1.00 77.69 88 ALA A C 1
ATOM 720 O O . ALA A 1 88 ? 2.598 14.455 -15.699 1.00 77.69 88 ALA A O 1
ATOM 721 N N . GLY A 1 89 ? 3.317 12.978 -14.159 1.00 75.12 89 GLY A N 1
ATOM 722 C CA . GLY A 1 89 ? 4.497 12.528 -14.900 1.00 75.12 89 GLY A CA 1
ATOM 723 C C . GLY A 1 89 ? 4.178 11.652 -16.117 1.00 75.12 89 GLY A C 1
ATOM 724 O O . GLY A 1 89 ? 4.890 11.720 -17.115 1.00 75.12 89 GLY A O 1
ATOM 725 N N . LEU A 1 90 ? 3.104 10.857 -16.075 1.00 74.94 90 LEU A N 1
ATOM 726 C CA . LEU A 1 90 ? 2.625 10.082 -17.227 1.00 74.94 90 LEU A CA 1
ATOM 727 C C . LEU A 1 90 ? 2.046 10.976 -18.329 1.00 74.94 90 LEU A C 1
ATOM 729 O O . LEU A 1 90 ? 2.285 10.710 -19.495 1.00 74.94 90 LEU A O 1
ATOM 733 N N . LYS A 1 91 ? 1.342 12.061 -17.978 1.00 70.88 91 LYS A N 1
ATOM 734 C CA . LYS A 1 91 ? 0.774 13.006 -18.962 1.00 70.88 91 LYS A CA 1
ATOM 735 C C . LYS A 1 91 ? 1.809 13.872 -19.695 1.00 70.88 91 LYS A C 1
ATOM 737 O O . LYS A 1 91 ? 1.439 14.564 -20.638 1.00 70.88 91 LYS A O 1
ATOM 742 N N . ARG A 1 92 ? 3.060 13.910 -19.223 1.00 64.44 92 ARG A N 1
ATOM 743 C CA . ARG A 1 92 ? 4.166 14.658 -19.856 1.00 64.44 92 ARG A CA 1
ATOM 744 C C . ARG A 1 92 ? 5.078 13.797 -20.730 1.00 64.44 92 ARG A C 1
ATOM 746 O O . ARG A 1 92 ? 5.940 14.368 -21.392 1.00 64.44 92 ARG A O 1
ATOM 753 N N . ARG A 1 93 ? 4.937 12.473 -20.672 1.00 55.47 93 ARG A N 1
ATOM 754 C CA . ARG A 1 93 ? 5.578 11.540 -21.604 1.00 55.47 93 ARG A CA 1
ATOM 755 C C . ARG A 1 93 ? 4.727 11.438 -22.864 1.00 55.47 93 ARG A C 1
ATOM 757 O O . ARG A 1 93 ? 5.337 11.287 -23.939 1.00 55.47 93 ARG A O 1
#

Secondary structure (DSSP, 8-state):
-----PBPTTS-BSS--S-SSP----HHHHHHHHT-TTSS--HHHHHHHHHHHHHHHHH-TTS-HHHHHHHHHHHHHHHHHIIIIIIHHHTT-

Foldseek 3Di:
DDDDQDADPVRHGPDADPDPPHDDDDPVVVVVCVPDPPPDDDPLVVLVVVLVVLQVQLVDPVDDPVSSVVSVVVSVVSVVCCVVPVVVVVVVD

Sequence (93 aa):
MSAEIVLSPDGVPEEPFDVEPPYVPDDAALAAVEKYDDRFLDREVSWLRFNQRVLELAEDRTLPLLERVRFLAIFTSNLDEFFMVRVAGLKRR